Protein AF-A0A953SRL4-F1 (afdb_monomer)

Mean predicted aligned error: 7.11 Å

Sequence (123 aa):
MELAYLEIKVIYNNSWCYNNDPRNCEKYGRLYTWDAAMNGSTTEGAQGVCPSGWHIPTYNEYETLIESVNNDGNALKEIGQGIGYGVGRNTSGFSDLLVGYRSNNGHFYNVGTDTTFFGHRPI

Nearest PDB structures (foldseek):
  6lr1-assembly1_B  TM=2.647E-01  e=6.273E+00  Nocardioides sp. PD653

Secondary structure (DSSP, 8-state):
---SSSS--SSSTTEE-GGG-HHHHHHH--EE-HHHHHTT--STT--TTSPTT--PPPHHHHHHHHHHTTT-HHHHBPTT-SSGGG----TTS--B----EE-TTS-EE-TTT---SSSS---

Radius of gyration: 15.91 Å; Cα contacts (8 Å, |Δi|>4): 209; chains: 1; bounding box: 60×28×34 Å

Structure (mmCIF, N/CA/C/O backbone):
data_AF-A0A953SRL4-F1
#
_entry.id   AF-A0A953SRL4-F1
#
loop_
_atom_site.group_PDB
_atom_site.id
_atom_site.type_symbol
_atom_site.label_atom_id
_atom_site.label_alt_id
_atom_site.label_comp_id
_atom_site.label_asym_id
_atom_site.label_entity_id
_atom_site.label_seq_id
_atom_site.pdbx_PDB_ins_code
_atom_site.Cartn_x
_atom_site.Cartn_y
_atom_site.Cartn_z
_atom_site.occupancy
_atom_site.B_iso_or_equiv
_atom_site.auth_seq_id
_atom_site.auth_comp_id
_atom_site.auth_asym_id
_atom_site.auth_atom_id
_atom_site.pdbx_PDB_model_num
ATOM 1 N N . MET A 1 1 ? -41.613 -5.661 -4.390 1.00 42.09 1 MET A N 1
ATOM 2 C CA . MET A 1 1 ? -40.604 -6.646 -4.837 1.00 42.09 1 MET A CA 1
ATOM 3 C C . MET A 1 1 ? -39.290 -5.887 -4.862 1.00 42.09 1 MET A C 1
ATOM 5 O O . MET A 1 1 ? -38.970 -5.234 -5.841 1.00 42.09 1 MET A O 1
ATOM 9 N N . GLU A 1 2 ? -38.666 -5.804 -3.692 1.00 53.38 2 GLU A N 1
ATOM 10 C CA . GLU A 1 2 ? -37.707 -4.766 -3.303 1.00 53.38 2 GLU A CA 1
ATOM 11 C C . GLU A 1 2 ? -36.546 -5.435 -2.572 1.00 53.38 2 GLU A C 1
ATOM 13 O O . GLU A 1 2 ? -36.409 -5.264 -1.376 1.00 53.38 2 GLU A O 1
ATOM 18 N N . LEU A 1 3 ? -35.774 -6.285 -3.259 1.00 46.12 3 LEU A N 1
ATOM 19 C CA . LEU A 1 3 ? -34.585 -6.944 -2.692 1.00 46.12 3 LEU A CA 1
ATOM 20 C C . LEU A 1 3 ? -33.595 -7.367 -3.798 1.00 46.12 3 LEU A C 1
ATOM 22 O O . LEU A 1 3 ? -33.284 -8.542 -3.940 1.00 46.12 3 LEU A O 1
ATOM 26 N N . ALA A 1 4 ? -33.113 -6.426 -4.616 1.00 45.62 4 ALA A N 1
ATOM 27 C CA . ALA A 1 4 ? -31.998 -6.705 -5.543 1.00 45.62 4 ALA A CA 1
ATOM 28 C C . ALA A 1 4 ? -30.955 -5.576 -5.653 1.00 45.62 4 ALA A C 1
ATOM 30 O O . ALA A 1 4 ? -29.970 -5.720 -6.366 1.00 45.62 4 ALA A O 1
ATOM 31 N N . TYR A 1 5 ? -31.134 -4.457 -4.940 1.00 50.16 5 TYR A N 1
ATOM 32 C CA . TYR A 1 5 ? -30.180 -3.337 -4.961 1.00 50.16 5 TYR A CA 1
ATOM 33 C C . TYR A 1 5 ? -29.160 -3.360 -3.813 1.00 50.16 5 TYR A C 1
ATOM 35 O O . TYR A 1 5 ? -28.294 -2.487 -3.765 1.00 50.16 5 TYR A O 1
ATOM 43 N N . LEU A 1 6 ? -29.246 -4.338 -2.901 1.00 41.00 6 LEU A N 1
ATOM 44 C CA . LEU A 1 6 ? -28.453 -4.370 -1.667 1.00 41.00 6 LEU A CA 1
ATOM 45 C C . LEU A 1 6 ? -27.472 -5.545 -1.547 1.00 41.00 6 LEU A C 1
ATOM 47 O O . LEU A 1 6 ? -26.883 -5.724 -0.488 1.00 41.00 6 LEU A O 1
ATOM 51 N N . GLU A 1 7 ? -27.246 -6.311 -2.612 1.00 44.97 7 GLU A N 1
ATOM 52 C CA . GLU A 1 7 ? -26.135 -7.263 -2.652 1.00 44.97 7 GLU A CA 1
ATOM 53 C C . GLU A 1 7 ? -25.079 -6.744 -3.639 1.00 44.97 7 GLU A C 1
ATOM 55 O O . GLU A 1 7 ? -25.270 -6.755 -4.850 1.00 44.97 7 GLU A O 1
ATOM 60 N N . ILE A 1 8 ? -23.949 -6.271 -3.094 1.00 45.75 8 ILE A N 1
ATOM 61 C CA . ILE A 1 8 ? -22.684 -5.994 -3.804 1.00 45.75 8 ILE A CA 1
ATOM 62 C C . ILE A 1 8 ? -22.649 -4.683 -4.623 1.00 45.75 8 ILE A C 1
ATOM 64 O O . ILE A 1 8 ? -22.349 -4.651 -5.814 1.00 45.75 8 ILE A O 1
ATOM 68 N N . LYS A 1 9 ? -22.857 -3.539 -3.955 1.00 44.06 9 LYS A N 1
ATOM 69 C CA . LYS A 1 9 ? -22.327 -2.236 -4.429 1.00 44.06 9 LYS A CA 1
ATOM 70 C C . LYS A 1 9 ? -20.961 -1.882 -3.826 1.00 44.06 9 LYS A C 1
ATOM 72 O O . LYS A 1 9 ? -20.393 -0.837 -4.137 1.00 44.06 9 LYS A O 1
ATOM 77 N N . VAL A 1 10 ? -20.422 -2.751 -2.980 1.00 52.25 10 VAL A N 1
ATOM 78 C CA . VAL A 1 10 ? -19.056 -2.659 -2.472 1.00 52.25 10 VAL A CA 1
ATOM 79 C C . VAL A 1 10 ? -18.179 -3.466 -3.426 1.00 52.25 10 VAL A C 1
ATOM 81 O O . VAL A 1 10 ? -18.437 -4.654 -3.552 1.00 52.25 10 VAL A O 1
ATOM 84 N N . ILE A 1 11 ? -17.324 -2.804 -4.226 1.00 54.19 11 ILE A N 1
ATOM 85 C CA . ILE A 1 11 ? -15.827 -2.807 -4.249 1.00 54.19 11 ILE A CA 1
ATOM 86 C C . ILE A 1 11 ? -15.299 -2.034 -5.493 1.00 54.19 11 ILE A C 1
ATOM 88 O O . ILE A 1 11 ? -14.114 -1.712 -5.572 1.00 54.19 11 ILE A O 1
ATOM 92 N N . TYR A 1 12 ? -16.148 -1.695 -6.478 1.00 53.06 12 TYR A N 1
ATOM 93 C CA . TYR A 1 12 ? -15.713 -0.987 -7.703 1.00 53.06 12 TYR A CA 1
ATOM 94 C C . TYR A 1 12 ? -15.711 0.545 -7.608 1.00 53.06 12 TYR A C 1
ATOM 96 O O . TYR A 1 12 ? -15.013 1.198 -8.381 1.00 53.06 12 TYR A O 1
ATOM 104 N N . ASN A 1 13 ? -16.462 1.138 -6.678 1.00 71.06 13 ASN A N 1
ATOM 105 C CA . ASN A 1 13 ? -16.396 2.581 -6.463 1.00 71.06 13 ASN A CA 1
ATOM 106 C C . ASN A 1 13 ? -15.138 2.904 -5.656 1.00 71.06 13 ASN A C 1
ATOM 108 O O . ASN A 1 13 ? -14.925 2.344 -4.585 1.00 71.06 13 ASN A O 1
ATOM 112 N N . ASN A 1 14 ? -14.319 3.812 -6.181 1.00 83.69 14 ASN A N 1
ATOM 113 C CA . ASN A 1 14 ? -13.094 4.301 -5.549 1.00 83.69 14 ASN A CA 1
ATOM 114 C C . ASN A 1 14 ? -11.959 3.268 -5.383 1.00 83.69 14 ASN A C 1
ATOM 116 O O . ASN A 1 14 ? -11.109 3.405 -4.501 1.00 83.69 14 ASN A O 1
ATOM 120 N N . SER A 1 15 ? -11.913 2.258 -6.262 1.00 88.00 15 SER A N 1
ATOM 121 C CA . SER A 1 15 ? -10.741 1.394 -6.430 1.00 88.00 15 SER A CA 1
ATOM 122 C C . SER A 1 15 ? -10.401 1.166 -7.904 1.00 88.00 15 SER A C 1
ATOM 124 O O . SER A 1 15 ? -11.293 1.079 -8.750 1.00 88.00 15 SER A O 1
ATOM 126 N N . TRP A 1 16 ? -9.114 1.029 -8.227 1.00 90.75 16 TRP A N 1
ATOM 127 C CA . TRP A 1 16 ? -8.640 0.946 -9.612 1.00 90.75 16 TRP A CA 1
ATOM 128 C C . TRP A 1 16 ? -7.503 -0.057 -9.777 1.00 90.75 16 TRP A C 1
ATOM 130 O O . TRP A 1 16 ? -6.635 -0.175 -8.916 1.00 90.75 16 TRP A O 1
ATOM 140 N N . CYS A 1 17 ? -7.463 -0.724 -10.930 1.00 91.44 17 CYS A N 1
ATOM 141 C CA . CYS A 1 17 ? -6.209 -1.285 -11.425 1.00 91.44 17 CYS A CA 1
ATOM 142 C C . CYS A 1 17 ? -5.332 -0.138 -11.923 1.00 91.44 17 CYS A C 1
ATOM 144 O O . CYS A 1 17 ? -5.855 0.839 -12.469 1.00 91.44 17 CYS A O 1
ATOM 146 N N . TYR A 1 18 ? -4.012 -0.256 -11.795 1.00 91.62 18 TYR A N 1
ATOM 147 C CA . TYR A 1 18 ? -3.115 0.730 -12.391 1.00 91.62 18 TYR A CA 1
ATOM 148 C C . TYR A 1 18 ? -3.397 0.881 -13.898 1.00 91.62 18 TYR A C 1
ATOM 150 O O . TYR A 1 18 ? -3.580 -0.118 -14.600 1.00 91.62 18 TYR A O 1
ATOM 158 N N . ASN A 1 19 ? -3.474 2.120 -14.397 1.00 94.81 19 ASN A N 1
ATOM 159 C CA . ASN A 1 19 ? -3.878 2.452 -15.774 1.00 94.81 19 ASN A CA 1
ATOM 160 C C . ASN A 1 19 ? -5.250 1.900 -16.211 1.00 94.81 19 ASN A C 1
ATOM 162 O O . ASN A 1 19 ? -5.530 1.827 -17.405 1.00 94.81 19 ASN A O 1
ATOM 166 N N . ASN A 1 20 ? -6.119 1.524 -15.267 1.00 92.88 20 ASN A N 1
ATOM 167 C CA . ASN A 1 20 ? -7.398 0.854 -15.525 1.00 92.88 20 ASN A CA 1
ATOM 168 C C . ASN A 1 20 ? -7.271 -0.458 -16.325 1.00 92.88 20 ASN A C 1
ATOM 170 O O . ASN A 1 20 ? -8.236 -0.895 -16.949 1.00 92.88 20 ASN A O 1
ATOM 174 N N . ASP A 1 21 ? -6.101 -1.097 -16.298 1.00 94.56 21 ASP A N 1
ATOM 175 C CA . ASP A 1 21 ? -5.861 -2.371 -16.975 1.00 94.56 21 ASP A CA 1
ATOM 176 C C . ASP A 1 21 ? -6.031 -3.536 -15.984 1.00 94.56 21 ASP A C 1
ATOM 178 O O . ASP A 1 21 ? -5.258 -3.618 -15.024 1.00 94.56 21 ASP A O 1
ATOM 182 N N . PRO A 1 22 ? -6.990 -4.459 -16.193 1.00 91.12 22 PRO A N 1
ATOM 183 C CA . PRO A 1 22 ? -7.198 -5.617 -15.322 1.00 91.12 22 PRO A CA 1
ATOM 184 C C . PRO A 1 22 ? -5.937 -6.456 -15.078 1.00 91.12 22 PRO A C 1
ATOM 186 O O . PRO A 1 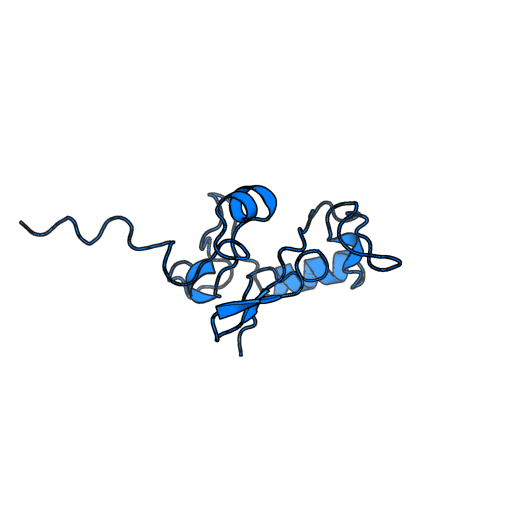22 ? -5.741 -6.957 -13.973 1.00 91.12 22 PRO A O 1
ATOM 189 N N . ARG A 1 23 ? -5.023 -6.528 -16.053 1.00 94.06 23 ARG A N 1
ATOM 190 C CA . ARG A 1 23 ? -3.754 -7.264 -15.921 1.00 94.06 23 ARG A CA 1
ATOM 191 C C . ARG A 1 23 ? -2.856 -6.681 -14.831 1.00 94.06 23 ARG A C 1
ATOM 193 O O . ARG A 1 23 ? -2.086 -7.399 -14.200 1.00 94.06 23 ARG A O 1
ATOM 200 N N . ASN A 1 24 ? -2.963 -5.378 -14.570 1.00 91.31 24 ASN A N 1
ATOM 201 C CA . ASN A 1 24 ? -2.221 -4.743 -13.485 1.00 91.31 24 ASN A CA 1
ATOM 202 C C . ASN A 1 24 ? -2.821 -5.058 -12.113 1.00 91.31 24 ASN A C 1
ATOM 204 O O . ASN A 1 24 ? -2.078 -5.072 -11.139 1.00 91.31 24 ASN A O 1
ATOM 208 N N . CYS A 1 25 ? -4.120 -5.361 -12.028 1.00 89.50 25 CYS A N 1
ATOM 209 C CA . CYS A 1 25 ? -4.714 -5.863 -10.790 1.00 89.50 25 CYS A CA 1
ATOM 210 C C . CYS A 1 25 ? -4.197 -7.254 -10.427 1.00 89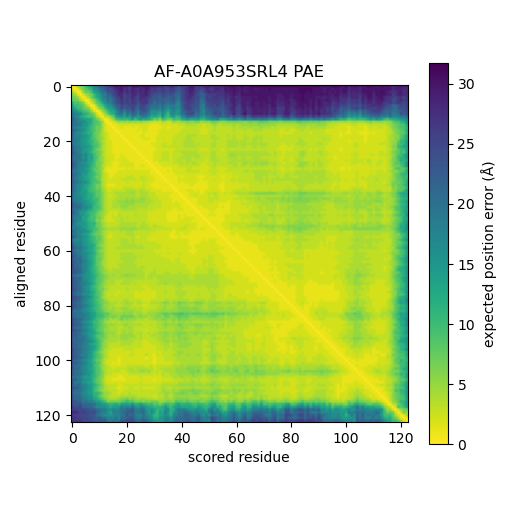.50 25 CYS A C 1
ATOM 212 O O . CYS A 1 25 ? -3.915 -7.512 -9.263 1.00 89.50 25 CYS A O 1
ATOM 214 N N . GLU A 1 26 ? -4.053 -8.135 -11.416 1.00 87.81 26 GLU A N 1
ATOM 215 C CA . GLU A 1 26 ? -3.484 -9.472 -11.211 1.00 87.81 26 GLU A CA 1
ATOM 216 C C . GLU A 1 26 ? -2.016 -9.396 -10.778 1.00 87.81 26 GLU A C 1
ATOM 218 O O . GLU A 1 26 ? -1.569 -10.180 -9.947 1.00 87.81 26 GLU A O 1
ATOM 223 N N . LYS A 1 27 ? -1.272 -8.426 -11.324 1.00 89.00 27 LYS A N 1
ATOM 224 C CA . LYS A 1 27 ? 0.157 -8.267 -11.054 1.00 89.00 27 LYS A CA 1
ATOM 225 C C . LYS A 1 27 ? 0.470 -7.549 -9.742 1.00 89.00 27 LYS A C 1
ATOM 227 O O . LYS A 1 27 ? 1.424 -7.926 -9.075 1.00 89.00 27 LYS A O 1
ATOM 232 N N . TYR A 1 28 ? -0.262 -6.485 -9.424 1.00 87.50 28 TYR A N 1
ATOM 233 C CA . TYR A 1 28 ? 0.088 -5.549 -8.351 1.00 87.50 28 TYR A CA 1
ATOM 234 C C . TYR A 1 28 ? -1.002 -5.384 -7.287 1.00 87.50 28 TYR A C 1
ATOM 236 O O . TYR A 1 28 ? -0.787 -4.700 -6.292 1.00 87.50 28 TYR A O 1
ATOM 244 N N . GLY A 1 29 ? -2.186 -5.956 -7.501 1.00 87.12 29 GLY A N 1
ATOM 245 C CA . GLY A 1 29 ? -3.367 -5.634 -6.712 1.00 87.12 29 GLY A CA 1
ATOM 246 C C . GLY A 1 29 ? -4.039 -4.325 -7.142 1.00 87.12 29 GLY A C 1
ATOM 247 O O . GLY A 1 29 ? -3.804 -3.779 -8.22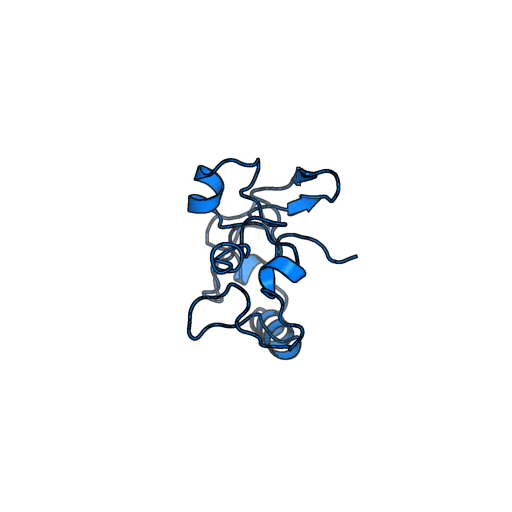3 1.00 87.12 29 GLY A O 1
ATOM 248 N N . ARG A 1 30 ? -4.952 -3.840 -6.297 1.00 88.75 30 ARG A N 1
ATOM 249 C CA . ARG A 1 30 ? -5.783 -2.657 -6.568 1.00 88.75 30 ARG A CA 1
ATOM 250 C C . ARG A 1 30 ? -5.304 -1.456 -5.761 1.00 88.75 30 ARG A C 1
ATOM 252 O O . ARG A 1 30 ? -4.924 -1.583 -4.604 1.00 88.75 30 ARG A O 1
ATOM 259 N N . LEU A 1 31 ? -5.429 -0.276 -6.355 1.00 89.38 31 LEU A N 1
ATOM 260 C CA . LEU A 1 31 ? -5.333 1.005 -5.664 1.00 89.38 31 LEU A CA 1
ATOM 261 C C . LEU A 1 31 ? -6.694 1.318 -5.045 1.00 89.38 31 LEU A C 1
ATOM 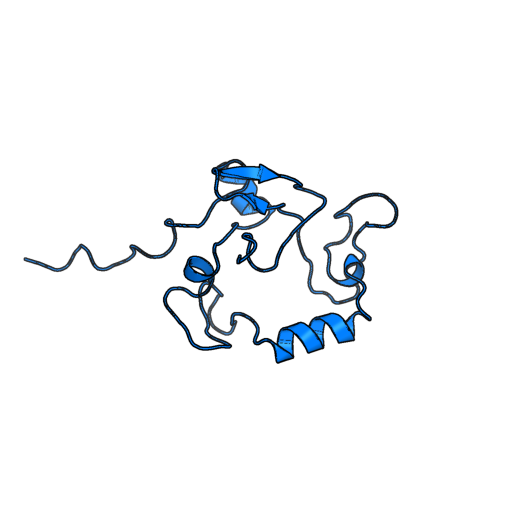263 O O . LEU A 1 31 ? -7.692 1.332 -5.765 1.00 89.38 31 LEU A O 1
ATOM 267 N N . TYR A 1 32 ? -6.736 1.598 -3.747 1.00 87.00 32 TYR A N 1
ATOM 268 C CA . TYR A 1 32 ? -7.959 1.920 -3.010 1.00 87.00 32 TYR A CA 1
ATOM 269 C C . TYR A 1 32 ? -7.876 3.329 -2.423 1.00 87.00 32 TYR A C 1
ATOM 271 O O . TYR A 1 32 ? -6.810 3.743 -1.965 1.00 87.00 32 TYR A O 1
ATOM 279 N N . THR A 1 33 ? -9.000 4.048 -2.380 1.00 87.00 33 THR A N 1
ATOM 280 C CA . THR A 1 33 ? -9.160 5.104 -1.368 1.00 87.00 33 THR A CA 1
ATOM 281 C C . THR A 1 33 ? -9.282 4.486 0.022 1.00 87.00 33 THR A C 1
ATOM 283 O O . THR A 1 33 ? -9.622 3.309 0.152 1.00 87.00 33 THR A O 1
ATOM 286 N N . TRP A 1 34 ? -9.057 5.286 1.068 1.00 85.69 34 TRP A N 1
ATOM 287 C CA . TRP A 1 34 ? -9.252 4.836 2.447 1.00 85.69 34 TRP A CA 1
ATOM 288 C C . TRP A 1 34 ? -10.671 4.303 2.688 1.00 85.69 34 TRP A C 1
ATOM 290 O O . TRP A 1 34 ? -10.821 3.177 3.145 1.00 85.69 34 TRP A O 1
ATOM 300 N N . ASP A 1 35 ? -11.709 5.034 2.267 1.00 87.31 35 ASP A N 1
ATOM 301 C CA . ASP A 1 35 ? -13.105 4.586 2.406 1.00 87.31 35 ASP A CA 1
ATOM 302 C C . ASP A 1 35 ? -13.372 3.242 1.713 1.00 87.31 35 ASP A C 1
ATOM 304 O O . ASP A 1 35 ? -14.109 2.399 2.229 1.00 87.31 35 ASP A O 1
ATOM 308 N N . ALA A 1 36 ? -12.762 3.031 0.539 1.00 88.06 36 ALA A N 1
ATOM 309 C CA . ALA A 1 36 ? -12.877 1.774 -0.185 1.00 88.06 36 ALA A CA 1
ATOM 310 C C . ALA A 1 36 ? -12.147 0.646 0.551 1.00 88.06 36 ALA A C 1
ATOM 312 O O . ALA A 1 36 ? -12.712 -0.434 0.678 1.00 88.06 36 ALA A O 1
ATOM 313 N N . ALA A 1 37 ? -10.940 0.898 1.070 1.00 88.44 37 ALA A N 1
ATOM 314 C CA . ALA A 1 37 ? -10.163 -0.071 1.842 1.00 88.44 37 ALA A CA 1
ATOM 315 C C . ALA A 1 37 ? -10.854 -0.454 3.160 1.00 88.44 37 ALA A C 1
ATOM 317 O O . ALA A 1 37 ? -10.883 -1.626 3.527 1.00 88.44 37 ALA A O 1
ATOM 318 N N . MET A 1 38 ? -11.469 0.517 3.833 1.00 90.50 38 MET A N 1
ATOM 319 C CA . MET A 1 38 ? -12.194 0.316 5.085 1.00 90.50 38 MET A CA 1
ATOM 320 C C . MET A 1 38 ? -13.559 -0.345 4.904 1.00 90.50 38 MET A C 1
ATOM 322 O O . MET A 1 38 ? -14.155 -0.781 5.889 1.00 90.50 38 MET A O 1
ATOM 326 N N . ASN A 1 39 ? -14.059 -0.447 3.667 1.00 88.81 39 ASN A N 1
ATOM 327 C CA . ASN A 1 39 ? -15.314 -1.123 3.344 1.00 88.81 39 ASN A CA 1
ATOM 328 C C . ASN A 1 39 ? -16.492 -0.641 4.222 1.00 88.81 39 ASN A C 1
ATOM 330 O O . ASN A 1 39 ? -17.235 -1.425 4.811 1.00 88.81 39 ASN A O 1
ATOM 334 N N . GLY A 1 40 ? -16.616 0.681 4.371 1.00 87.88 40 GLY A N 1
ATOM 335 C CA . GLY A 1 40 ? -17.664 1.310 5.182 1.00 87.88 40 GLY A CA 1
ATOM 336 C C . GLY A 1 40 ? -17.457 1.242 6.700 1.00 87.88 40 GLY A C 1
ATOM 337 O O . GLY A 1 40 ? -18.275 1.789 7.437 1.00 87.88 40 GLY A O 1
ATOM 338 N N . SER A 1 41 ? -16.380 0.617 7.182 1.00 90.81 41 SER A N 1
ATOM 339 C CA . SER A 1 41 ? -16.000 0.674 8.593 1.00 90.81 41 SER A CA 1
ATOM 340 C C . SER A 1 41 ? -15.295 1.986 8.934 1.00 90.81 41 SER A C 1
ATOM 342 O O . SER A 1 41 ? -14.556 2.547 8.132 1.00 90.81 41 SER A O 1
ATOM 344 N N . THR A 1 42 ? -15.470 2.452 10.165 1.00 91.94 42 THR A N 1
ATOM 345 C CA . THR A 1 42 ? -14.694 3.558 10.750 1.00 91.94 42 THR A CA 1
ATOM 346 C C . THR A 1 42 ? -13.891 3.108 11.969 1.00 91.94 42 THR A C 1
ATOM 348 O O . THR A 1 42 ? -13.321 3.933 12.678 1.00 91.94 42 THR A O 1
ATOM 351 N N . THR A 1 43 ? -13.889 1.806 12.256 1.00 94.56 43 THR A N 1
ATOM 352 C CA . THR A 1 43 ? -13.192 1.223 13.402 1.00 94.56 43 THR A CA 1
ATOM 353 C C . THR A 1 43 ? -11.764 0.884 13.011 1.00 94.56 43 THR A C 1
ATOM 355 O O . THR A 1 43 ? -11.535 0.188 12.024 1.00 94.56 43 THR A O 1
ATOM 358 N N . GLU A 1 44 ? -10.805 1.364 13.794 1.00 93.50 44 GLU A N 1
ATOM 359 C CA . GLU A 1 44 ? -9.401 0.985 13.658 1.00 93.50 44 GLU A CA 1
ATOM 360 C C . GLU A 1 44 ? -9.242 -0.539 13.787 1.00 93.50 44 GLU A C 1
ATOM 362 O O . GLU A 1 44 ? -9.906 -1.167 14.613 1.00 93.50 44 GLU A O 1
ATOM 367 N N . GLY A 1 45 ? -8.404 -1.155 12.953 1.00 92.38 45 GLY A N 1
ATOM 368 C CA . GLY A 1 45 ? -8.255 -2.611 12.957 1.00 92.38 45 GLY A CA 1
ATOM 369 C C . GLY A 1 45 ? -9.426 -3.371 12.322 1.00 92.38 45 GLY A C 1
ATOM 370 O O . GLY A 1 45 ? -9.569 -4.576 12.519 1.00 92.38 45 GLY A O 1
ATOM 371 N N . ALA A 1 46 ? -10.306 -2.694 11.579 1.00 94.62 46 ALA A N 1
ATOM 372 C CA . ALA A 1 46 ? -11.387 -3.358 10.862 1.00 94.62 46 ALA A CA 1
ATOM 373 C C . ALA A 1 46 ? -10.866 -4.262 9.738 1.00 94.62 46 ALA A C 1
ATOM 375 O O . ALA A 1 46 ? -9.862 -3.967 9.094 1.00 94.62 46 ALA A O 1
ATOM 376 N N . GLN A 1 47 ? -11.617 -5.326 9.434 1.00 92.50 47 GLN A N 1
ATOM 377 C CA . GLN A 1 47 ? -11.305 -6.210 8.308 1.00 92.50 47 GLN A CA 1
ATOM 378 C C . GLN A 1 47 ? -11.220 -5.439 6.980 1.00 92.50 47 GLN A C 1
ATOM 380 O O . GLN A 1 47 ? -10.334 -5.690 6.169 1.00 92.50 47 GLN A O 1
ATOM 385 N N . GLY A 1 48 ? -12.128 -4.487 6.751 1.00 90.00 48 GLY A N 1
ATOM 386 C CA . GLY A 1 48 ? -12.150 -3.715 5.514 1.00 90.00 48 GLY A CA 1
ATOM 387 C C . GLY A 1 48 ? -12.338 -4.608 4.282 1.00 90.00 48 GLY A C 1
ATOM 388 O O . GLY A 1 48 ? -13.250 -5.438 4.232 1.00 90.00 48 GLY A O 1
ATOM 389 N N . VAL A 1 49 ? -11.476 -4.425 3.282 1.00 88.50 49 VAL A N 1
ATOM 390 C CA . VAL A 1 49 ? -11.381 -5.275 2.078 1.00 88.50 49 VAL A CA 1
ATOM 391 C C . VAL A 1 49 ? -10.443 -6.472 2.251 1.00 88.50 49 VAL A C 1
ATOM 393 O O . VAL A 1 49 ? -10.284 -7.258 1.316 1.00 88.50 49 VAL A O 1
ATOM 396 N N . CYS A 1 50 ? -9.801 -6.617 3.412 1.00 87.31 50 CYS A N 1
ATOM 397 C CA . CYS A 1 50 ? -8.863 -7.703 3.653 1.00 87.31 50 CYS A CA 1
ATOM 398 C C . CYS A 1 50 ? -9.588 -9.066 3.713 1.00 87.31 50 CYS A C 1
ATOM 400 O O . CYS A 1 50 ? -10.767 -9.142 4.093 1.00 87.31 50 CYS A O 1
ATOM 402 N N . PRO A 1 51 ? -8.906 -10.170 3.348 1.00 86.12 51 PRO A N 1
ATOM 403 C CA . PRO A 1 51 ? -9.456 -11.516 3.481 1.00 86.12 51 PRO A CA 1
ATOM 404 C C . PRO A 1 51 ? -9.858 -11.846 4.925 1.00 86.12 51 PRO A C 1
ATOM 406 O O . PRO A 1 51 ? -9.391 -11.227 5.877 1.00 86.12 51 PRO A O 1
ATOM 409 N N . SER A 1 52 ? -10.694 -12.870 5.103 1.00 88.12 52 SER A N 1
ATOM 410 C CA . SER A 1 52 ? -11.068 -13.339 6.444 1.00 88.12 52 SER A CA 1
ATOM 411 C C . SER A 1 52 ? -9.827 -13.680 7.277 1.00 88.12 52 SER A C 1
ATOM 413 O O . SER A 1 52 ? -8.946 -14.400 6.808 1.00 88.12 52 SER A O 1
ATOM 415 N N . GLY A 1 53 ? -9.784 -13.191 8.519 1.00 88.19 53 GLY A N 1
ATOM 416 C CA . GLY A 1 53 ? -8.638 -13.350 9.422 1.00 88.19 53 GLY A CA 1
ATOM 417 C C . GLY A 1 53 ? -7.540 -12.293 9.262 1.00 88.19 53 GLY A C 1
ATOM 418 O O . GLY A 1 53 ? -6.566 -12.341 10.004 1.00 88.19 53 GLY A O 1
ATOM 419 N N . TRP A 1 54 ? -7.705 -11.345 8.338 1.00 90.38 54 TRP A N 1
ATOM 420 C CA . TRP A 1 5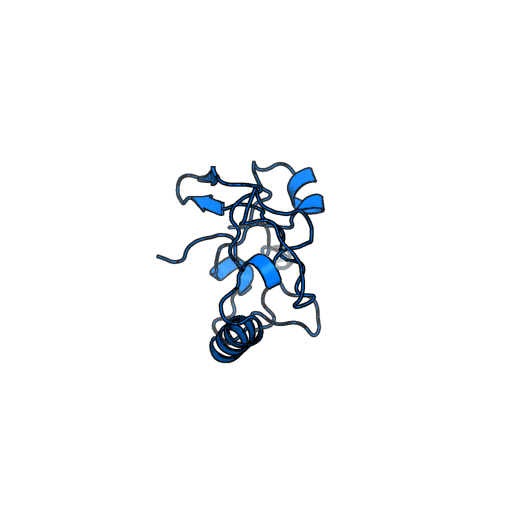4 ? -6.831 -10.187 8.156 1.00 90.38 54 TRP A CA 1
ATOM 421 C C . TRP A 1 54 ? -7.583 -8.890 8.447 1.00 90.38 54 TRP A C 1
ATOM 423 O O . TRP A 1 54 ? -8.810 -8.836 8.347 1.00 90.38 54 TRP A O 1
ATOM 433 N N . HIS A 1 55 ? -6.845 -7.825 8.746 1.00 92.69 55 HIS A N 1
ATOM 434 C CA . HIS A 1 55 ? -7.404 -6.499 8.982 1.00 92.69 55 HIS A CA 1
ATOM 435 C C . HIS A 1 55 ? -6.534 -5.384 8.412 1.00 92.69 55 HIS A C 1
ATOM 437 O O . HIS A 1 55 ? -5.370 -5.585 8.067 1.00 92.69 55 HIS A O 1
ATOM 443 N N . ILE A 1 56 ? -7.137 -4.207 8.268 1.00 91.62 56 ILE A N 1
ATOM 444 C CA . ILE A 1 56 ? -6.440 -2.957 7.979 1.00 91.62 56 ILE A CA 1
ATOM 445 C C . ILE A 1 56 ? -5.631 -2.587 9.228 1.00 91.62 56 ILE A C 1
ATOM 447 O O . ILE A 1 56 ? -6.249 -2.455 10.287 1.00 91.62 56 ILE A O 1
ATOM 451 N N . PRO A 1 57 ? -4.298 -2.414 9.140 1.00 91.81 57 PRO A N 1
ATOM 452 C CA . PRO A 1 57 ? -3.463 -2.177 10.312 1.00 91.81 57 PRO A CA 1
ATOM 453 C C . PRO A 1 57 ? -3.951 -0.999 11.156 1.00 91.81 57 PRO A C 1
ATOM 455 O O . PRO A 1 57 ? -4.348 0.044 10.631 1.00 91.81 57 PRO A O 1
ATOM 458 N N . THR A 1 58 ? -3.878 -1.162 12.472 1.00 93.25 58 THR A N 1
ATOM 459 C CA . THR A 1 58 ? -3.936 -0.040 13.412 1.00 93.25 58 THR A CA 1
ATOM 460 C C . THR A 1 58 ? -2.694 0.842 13.260 1.00 93.25 58 THR A C 1
ATOM 462 O O . THR A 1 58 ? -1.666 0.412 12.725 1.00 93.25 58 THR A O 1
ATOM 465 N N . TYR A 1 59 ? -2.750 2.071 13.772 1.00 91.19 59 TYR A N 1
ATOM 466 C CA . TYR A 1 59 ? -1.590 2.957 13.822 1.00 91.19 59 TYR A CA 1
ATOM 467 C C . TYR A 1 59 ? -0.417 2.294 14.559 1.00 91.19 59 TYR A C 1
ATOM 469 O O . TYR A 1 59 ? 0.707 2.296 14.068 1.00 91.19 59 TYR A O 1
ATOM 477 N N . ASN A 1 60 ? -0.685 1.641 15.694 1.00 95.12 60 ASN A N 1
ATOM 478 C CA . ASN A 1 60 ? 0.353 0.975 16.482 1.00 95.12 60 ASN A CA 1
ATOM 479 C C . ASN A 1 60 ? 0.994 -0.212 15.744 1.00 95.12 60 ASN A C 1
ATOM 481 O O . ASN A 1 60 ? 2.202 -0.415 15.845 1.00 95.12 60 ASN A O 1
ATOM 485 N N . GLU A 1 61 ? 0.217 -1.000 14.996 1.00 93.56 61 GLU A N 1
ATOM 486 C CA . GLU A 1 61 ? 0.763 -2.095 14.181 1.00 93.56 61 GLU A CA 1
ATOM 487 C C . GLU A 1 61 ? 1.610 -1.568 13.022 1.00 93.56 61 GLU A C 1
ATOM 489 O O . GLU A 1 61 ? 2.651 -2.147 12.712 1.00 93.56 61 GLU A O 1
ATOM 494 N N . TYR A 1 62 ? 1.194 -0.458 12.411 1.00 90.75 62 TYR A N 1
ATOM 495 C CA . TYR A 1 62 ? 1.960 0.201 11.361 1.00 90.75 62 TYR A CA 1
ATOM 496 C C . TYR A 1 62 ? 3.295 0.754 11.883 1.00 90.75 62 TYR A C 1
ATOM 498 O O . TYR A 1 62 ? 4.337 0.490 11.284 1.00 90.75 62 TYR A O 1
ATOM 506 N N . GLU A 1 63 ? 3.292 1.433 13.033 1.00 93.88 63 GLU A N 1
ATOM 507 C CA . GLU A 1 63 ? 4.525 1.900 13.683 1.00 93.88 63 GLU A CA 1
ATOM 508 C C . GLU A 1 63 ? 5.436 0.723 14.051 1.00 93.88 63 GLU A C 1
ATOM 510 O O . GLU A 1 63 ? 6.621 0.730 13.722 1.00 93.88 63 GLU A O 1
ATOM 515 N N . THR A 1 64 ? 4.874 -0.345 14.627 1.00 95.19 64 THR A N 1
ATOM 516 C CA . THR A 1 64 ? 5.624 -1.571 14.949 1.00 95.19 64 THR A CA 1
ATOM 517 C C . THR A 1 64 ? 6.284 -2.165 13.701 1.00 95.19 64 THR A C 1
ATOM 519 O O . THR A 1 64 ? 7.438 -2.596 13.747 1.00 95.19 64 THR A O 1
ATOM 522 N N . LEU A 1 65 ? 5.582 -2.177 12.562 1.00 91.25 65 LEU A N 1
ATOM 523 C CA . LEU A 1 65 ? 6.130 -2.648 11.293 1.00 91.25 65 LEU A CA 1
ATOM 524 C C . LEU A 1 65 ? 7.310 -1.781 10.835 1.00 91.25 65 LEU A C 1
ATOM 526 O O . LEU A 1 65 ? 8.353 -2.329 10.475 1.00 91.25 65 LEU A O 1
ATOM 530 N N . ILE A 1 66 ? 7.179 -0.453 10.871 1.00 92.06 66 ILE A N 1
ATOM 531 C CA . ILE A 1 66 ? 8.253 0.475 10.481 1.00 92.06 66 ILE A CA 1
ATOM 532 C C . ILE A 1 66 ? 9.480 0.307 11.382 1.00 92.06 66 ILE A C 1
ATOM 534 O O . ILE A 1 66 ? 10.613 0.232 10.891 1.00 92.06 66 ILE A O 1
ATOM 538 N N . GLU A 1 67 ? 9.268 0.228 12.693 1.00 96.12 67 GLU A N 1
ATOM 539 C CA . GLU A 1 67 ? 10.335 0.027 13.670 1.00 96.12 67 GLU A CA 1
ATOM 540 C C . GLU A 1 67 ? 11.046 -1.310 13.450 1.00 96.12 67 GLU A C 1
ATOM 542 O O . GLU A 1 67 ? 12.276 -1.361 13.479 1.00 96.12 67 GLU A O 1
ATOM 547 N N . SER A 1 68 ? 10.301 -2.376 13.129 1.00 95.69 68 SER A N 1
ATOM 548 C CA . SER A 1 68 ? 10.868 -3.710 12.876 1.00 95.69 68 SER A CA 1
ATOM 549 C C . SER A 1 68 ? 11.873 -3.735 11.721 1.00 95.69 68 SER A C 1
ATOM 551 O O . SER A 1 68 ? 12.788 -4.560 11.705 1.00 95.69 68 SER A O 1
ATOM 553 N N . VAL A 1 69 ? 11.737 -2.805 10.771 1.00 95.44 69 VAL A N 1
ATOM 554 C CA . VAL A 1 69 ? 12.653 -2.645 9.640 1.00 95.44 69 VAL A CA 1
ATOM 555 C C . VAL A 1 69 ? 13.620 -1.478 9.805 1.00 95.44 69 VAL A C 1
ATOM 557 O O . VAL A 1 69 ? 14.303 -1.121 8.854 1.00 95.44 69 VAL A O 1
ATOM 560 N N . ASN A 1 70 ? 13.724 -0.870 10.988 1.00 96.50 70 ASN A N 1
ATOM 561 C CA . ASN A 1 70 ? 14.568 0.304 11.234 1.00 96.50 70 ASN A CA 1
ATOM 562 C C . ASN A 1 70 ? 14.322 1.441 10.224 1.00 96.50 70 ASN A C 1
ATOM 564 O O . ASN A 1 70 ? 15.268 2.079 9.763 1.00 96.50 70 ASN A O 1
ATOM 568 N N . ASN A 1 71 ? 13.056 1.690 9.868 1.00 93.88 71 ASN A N 1
ATOM 569 C CA . ASN A 1 71 ? 12.660 2.683 8.860 1.00 93.88 71 ASN A CA 1
ATOM 570 C C . ASN A 1 71 ? 13.213 2.413 7.442 1.00 93.88 71 ASN A C 1
ATOM 572 O O . ASN A 1 71 ? 13.211 3.296 6.582 1.00 93.88 71 ASN A O 1
ATOM 576 N N . ASP A 1 72 ? 13.673 1.194 7.164 1.00 94.81 72 ASP A N 1
ATOM 577 C CA . ASP A 1 72 ? 14.176 0.796 5.857 1.00 94.81 72 ASP A CA 1
ATOM 578 C C . ASP A 1 72 ? 13.048 0.268 4.967 1.00 94.81 72 ASP A C 1
ATOM 580 O O . ASP A 1 72 ? 12.734 -0.922 4.946 1.00 94.81 72 ASP A O 1
ATOM 584 N N . GLY A 1 73 ? 12.460 1.149 4.159 1.00 91.88 73 GLY A N 1
ATOM 585 C CA . GLY A 1 73 ? 11.423 0.752 3.204 1.00 91.88 73 GLY A CA 1
ATOM 586 C C . GLY A 1 73 ? 11.880 -0.318 2.201 1.00 91.88 73 GLY A C 1
ATOM 587 O O . GLY A 1 73 ? 11.051 -1.056 1.676 1.00 91.88 73 GLY A O 1
ATOM 588 N N . ASN A 1 74 ? 13.185 -0.470 1.941 1.00 94.94 74 ASN A N 1
ATOM 589 C CA . ASN A 1 74 ? 13.672 -1.530 1.054 1.00 94.94 74 ASN A CA 1
ATOM 590 C C . ASN A 1 74 ? 13.561 -2.921 1.688 1.00 94.94 74 ASN A C 1
ATOM 592 O O . ASN A 1 74 ? 13.501 -3.912 0.962 1.00 94.94 74 ASN A O 1
ATOM 596 N N . ALA A 1 75 ? 13.505 -3.014 3.017 1.00 96.06 75 ALA A N 1
ATOM 597 C CA . ALA A 1 75 ? 13.275 -4.270 3.720 1.00 96.06 75 ALA A CA 1
ATOM 598 C C . ALA A 1 75 ? 11.839 -4.793 3.552 1.00 96.06 75 ALA A C 1
ATOM 600 O O . ALA A 1 75 ? 11.641 -5.999 3.669 1.00 96.06 75 ALA A O 1
ATOM 601 N N . LEU A 1 76 ? 10.869 -3.913 3.266 1.00 93.56 76 LEU A N 1
ATOM 602 C CA . LEU A 1 76 ? 9.449 -4.255 3.095 1.00 93.56 76 LEU A CA 1
ATOM 603 C C . LEU A 1 76 ? 9.098 -4.681 1.667 1.00 93.56 76 LEU A C 1
ATOM 605 O O . LEU A 1 76 ? 8.215 -5.509 1.466 1.00 93.56 76 LEU A O 1
ATOM 609 N N . LYS A 1 77 ? 9.777 -4.098 0.677 1.00 93.69 77 LYS A N 1
ATOM 610 C CA . LYS A 1 77 ? 9.517 -4.324 -0.749 1.00 93.69 77 LYS A CA 1
ATOM 611 C C . LYS A 1 77 ? 9.885 -5.737 -1.182 1.00 93.69 77 LYS A C 1
ATOM 613 O O . LYS A 1 77 ? 10.933 -6.248 -0.782 1.00 93.69 77 LYS A O 1
ATOM 618 N N . GLU A 1 78 ? 9.089 -6.293 -2.090 1.00 94.12 78 GLU A N 1
ATOM 619 C CA . GLU A 1 78 ? 9.399 -7.525 -2.814 1.00 94.12 78 GLU A CA 1
ATOM 620 C C . GLU A 1 78 ? 10.767 -7.429 -3.510 1.00 94.12 78 GLU A C 1
ATOM 622 O O . GLU A 1 78 ? 11.193 -6.358 -3.965 1.00 94.12 78 GLU A O 1
ATOM 627 N N . ILE A 1 79 ? 11.474 -8.558 -3.594 1.00 94.75 79 ILE A N 1
ATOM 628 C CA . ILE A 1 79 ? 12.820 -8.603 -4.160 1.00 94.75 79 ILE A CA 1
ATOM 629 C C . ILE A 1 79 ? 12.775 -8.139 -5.620 1.00 94.75 79 ILE A C 1
ATOM 631 O O . ILE A 1 79 ? 11.994 -8.625 -6.436 1.00 94.75 79 ILE A O 1
ATOM 635 N N . GLY A 1 80 ? 13.643 -7.183 -5.961 1.00 92.50 80 GLY A N 1
ATOM 636 C CA . GLY A 1 80 ? 13.747 -6.647 -7.321 1.00 92.50 80 GLY A CA 1
ATOM 637 C C . GLY A 1 80 ? 12.764 -5.521 -7.661 1.00 92.50 80 GLY A C 1
ATOM 638 O O . GLY A 1 80 ? 12.851 -4.971 -8.757 1.00 92.50 80 GLY A O 1
ATOM 639 N N . GLN A 1 81 ? 11.870 -5.127 -6.749 1.00 92.62 81 GLN A N 1
ATOM 640 C CA . GLN A 1 81 ? 11.109 -3.879 -6.883 1.00 92.62 81 GLN A CA 1
ATOM 641 C C . GLN A 1 81 ? 12.013 -2.664 -6.641 1.00 92.62 81 GLN A C 1
ATOM 643 O O . GLN A 1 81 ? 12.833 -2.696 -5.732 1.00 92.62 81 GLN A O 1
ATOM 648 N N . GLY A 1 82 ? 11.839 -1.569 -7.383 1.00 92.94 82 GLY A N 1
ATOM 649 C CA . GLY A 1 82 ? 12.646 -0.350 -7.238 1.00 92.94 82 GLY A CA 1
ATOM 650 C C . GLY A 1 82 ? 13.902 -0.335 -8.116 1.00 92.94 82 GLY A C 1
ATOM 651 O O . GLY A 1 82 ? 14.126 -1.225 -8.932 1.00 92.94 82 GLY A O 1
ATOM 652 N N . ILE A 1 83 ? 14.721 0.712 -7.977 1.00 91.50 83 ILE A N 1
ATOM 653 C CA . ILE A 1 83 ? 15.919 0.937 -8.805 1.00 91.50 83 ILE A CA 1
ATOM 654 C C . ILE A 1 83 ? 17.128 1.349 -7.959 1.00 91.50 83 ILE A C 1
ATOM 656 O O . ILE A 1 83 ? 16.987 2.025 -6.939 1.00 91.50 83 ILE A O 1
ATOM 660 N N . GLY A 1 84 ? 18.332 0.964 -8.394 1.00 92.50 84 GLY A N 1
ATOM 661 C CA . GLY A 1 84 ? 19.593 1.324 -7.735 1.00 92.50 84 GLY A CA 1
ATOM 662 C C . GLY A 1 84 ? 19.619 0.955 -6.247 1.00 92.50 84 GLY A C 1
ATOM 663 O O . GLY A 1 84 ? 19.317 -0.174 -5.872 1.00 92.50 84 GLY A O 1
ATOM 664 N N . TYR A 1 85 ? 19.945 1.922 -5.387 1.00 91.12 85 TYR A N 1
ATOM 665 C CA . TYR A 1 85 ? 19.937 1.742 -3.928 1.00 91.12 85 TYR A CA 1
ATOM 666 C C . TYR A 1 85 ? 18.532 1.580 -3.320 1.00 91.12 85 TYR A C 1
ATOM 668 O O . TYR A 1 85 ? 18.414 1.261 -2.142 1.00 91.12 85 TYR A O 1
ATOM 676 N N . GLY A 1 86 ? 17.470 1.809 -4.097 1.00 92.38 86 GLY A N 1
ATOM 677 C CA . GLY A 1 86 ? 16.074 1.664 -3.677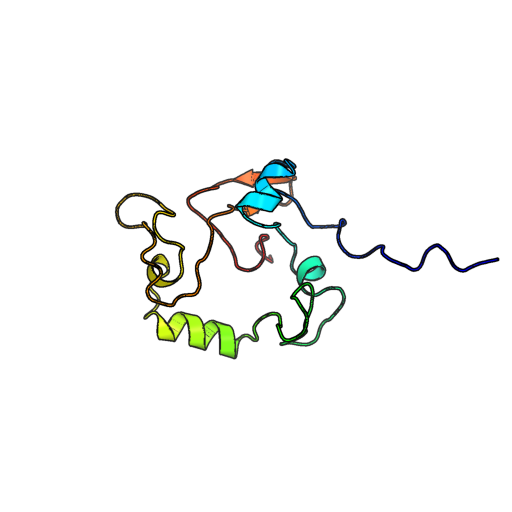 1.00 92.38 86 GLY A CA 1
ATOM 678 C C . GLY A 1 86 ? 15.461 0.296 -3.981 1.00 92.38 86 GLY A C 1
ATOM 679 O O . GLY A 1 86 ? 14.237 0.166 -3.885 1.00 92.38 86 GLY A O 1
ATOM 680 N N . VAL A 1 87 ? 16.274 -0.681 -4.405 1.00 95.38 87 VAL A N 1
ATOM 681 C CA . VAL A 1 87 ? 15.807 -2.036 -4.718 1.00 95.38 87 VAL A CA 1
ATOM 682 C C . VAL A 1 87 ? 15.400 -2.779 -3.442 1.00 95.38 87 VAL A C 1
ATOM 684 O O . VAL A 1 87 ? 16.118 -2.766 -2.440 1.00 95.38 87 VAL A O 1
ATOM 687 N N . GLY A 1 88 ? 14.247 -3.440 -3.499 1.00 95.81 88 GLY A N 1
ATOM 688 C CA . GLY A 1 88 ? 13.685 -4.256 -2.436 1.00 95.81 88 GLY A CA 1
ATOM 689 C C . GLY A 1 88 ? 14.535 -5.480 -2.119 1.00 95.81 88 GLY A C 1
ATOM 690 O O . GLY A 1 88 ? 15.045 -6.159 -3.014 1.00 95.81 88 GLY A O 1
ATOM 691 N N . ARG A 1 89 ? 14.680 -5.749 -0.822 1.00 95.31 89 ARG A N 1
ATOM 692 C CA . ARG A 1 89 ? 15.385 -6.907 -0.258 1.00 95.31 89 ARG A CA 1
ATOM 693 C C . ARG A 1 89 ? 14.458 -7.872 0.477 1.00 95.31 89 ARG A C 1
ATOM 695 O O . ARG A 1 89 ? 14.903 -8.967 0.797 1.00 95.31 89 ARG A O 1
ATOM 702 N N . ASN A 1 90 ? 13.218 -7.463 0.755 1.00 93.44 90 ASN A N 1
ATOM 703 C CA . ASN A 1 90 ? 12.192 -8.246 1.443 1.00 93.44 90 ASN A CA 1
ATOM 704 C C . ASN A 1 90 ? 12.670 -8.943 2.734 1.00 93.44 90 ASN A C 1
ATOM 706 O O . ASN A 1 90 ? 12.299 -10.078 3.022 1.00 93.44 90 ASN A O 1
ATOM 710 N N . THR A 1 91 ? 13.537 -8.297 3.519 1.00 95.38 91 THR A N 1
ATOM 711 C CA . THR A 1 91 ? 14.061 -8.907 4.751 1.00 95.38 91 THR A CA 1
ATOM 712 C C . THR A 1 91 ? 13.011 -9.004 5.859 1.00 95.38 91 THR A C 1
ATOM 714 O O . THR A 1 91 ? 13.244 -9.719 6.827 1.00 95.38 91 THR A O 1
ATOM 717 N N . SER A 1 92 ? 11.869 -8.315 5.734 1.00 92.12 92 SER A N 1
ATOM 718 C CA . SER A 1 92 ? 10.728 -8.459 6.648 1.00 92.12 92 SER A CA 1
ATOM 719 C C . SER A 1 92 ? 9.771 -9.600 6.279 1.00 92.12 92 SER A C 1
ATOM 721 O O . SER A 1 92 ? 8.974 -10.009 7.119 1.00 92.12 92 SER A O 1
ATOM 723 N N . GLY A 1 93 ? 9.805 -10.089 5.032 1.00 89.88 93 GLY A N 1
ATOM 724 C CA . GLY A 1 93 ? 8.804 -11.009 4.479 1.00 89.88 93 GLY A CA 1
ATOM 725 C C . GLY A 1 93 ? 7.489 -10.343 4.045 1.00 89.88 93 GLY A C 1
ATOM 726 O O . GLY A 1 93 ? 6.571 -11.043 3.618 1.00 89.88 93 GLY A O 1
ATOM 727 N N . PHE A 1 94 ? 7.379 -9.012 4.132 1.00 88.94 94 PHE A N 1
ATOM 728 C CA . PHE A 1 94 ? 6.147 -8.277 3.822 1.00 88.94 94 PHE A CA 1
ATOM 729 C C . PHE A 1 94 ? 5.801 -8.262 2.323 1.00 88.94 94 PHE A C 1
ATOM 731 O O . PHE A 1 94 ? 4.627 -8.334 1.973 1.00 88.94 94 PHE A O 1
ATOM 738 N N . SER A 1 95 ? 6.808 -8.268 1.443 1.00 91.62 95 SER A N 1
ATOM 739 C CA . SER A 1 95 ? 6.634 -8.454 -0.008 1.00 91.62 95 SER A CA 1
ATOM 740 C C . SER A 1 95 ? 5.852 -7.336 -0.728 1.00 91.62 95 SER A C 1
ATOM 742 O O . SER A 1 95 ? 5.024 -7.604 -1.597 1.00 91.62 95 SER A O 1
ATOM 744 N N . ASP A 1 96 ? 6.109 -6.066 -0.395 1.00 89.88 96 ASP A N 1
ATOM 745 C CA . ASP A 1 96 ? 5.382 -4.926 -0.979 1.00 89.88 96 ASP A CA 1
ATOM 746 C C . ASP A 1 96 ? 5.673 -4.741 -2.481 1.00 89.88 96 ASP A C 1
ATOM 748 O O . ASP A 1 96 ? 6.829 -4.766 -2.922 1.00 89.88 96 ASP A O 1
ATOM 752 N N . LEU A 1 97 ? 4.6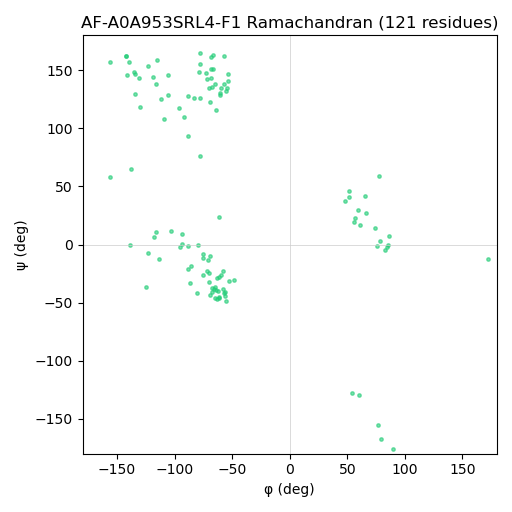26 -4.506 -3.274 1.00 92.38 97 LEU A N 1
ATOM 753 C CA . LEU A 1 97 ? 4.708 -4.322 -4.722 1.00 92.38 97 LEU A CA 1
ATOM 754 C C . LEU A 1 97 ? 4.509 -2.848 -5.080 1.00 92.38 97 LEU A C 1
ATOM 756 O O . LEU A 1 97 ? 3.515 -2.231 -4.703 1.00 92.38 97 LEU A O 1
ATOM 760 N N . LEU A 1 98 ? 5.423 -2.282 -5.875 1.00 92.19 98 LEU A N 1
ATOM 761 C CA . LEU A 1 98 ? 5.402 -0.860 -6.229 1.00 92.19 98 LEU A CA 1
ATOM 762 C C . LEU A 1 98 ? 4.358 -0.569 -7.316 1.00 92.19 98 LEU A C 1
ATOM 764 O O . LEU A 1 98 ? 4.681 -0.414 -8.494 1.00 92.19 98 LEU A O 1
ATOM 768 N N . VAL A 1 99 ? 3.084 -0.536 -6.928 1.00 91.31 99 VAL A N 1
ATOM 769 C CA . VAL A 1 99 ? 1.934 -0.319 -7.822 1.00 91.31 99 VAL A CA 1
ATOM 770 C C . VAL A 1 99 ? 1.772 1.142 -8.260 1.00 91.31 99 VAL A C 1
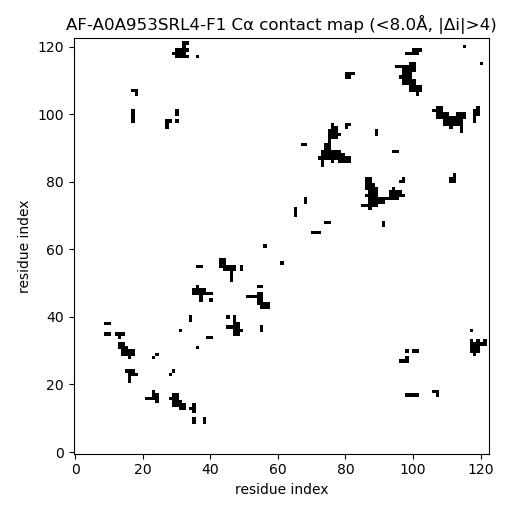ATOM 772 O O . VAL A 1 99 ? 0.981 1.438 -9.151 1.00 91.31 99 VAL A O 1
ATOM 775 N N . GLY A 1 100 ? 2.534 2.068 -7.685 1.00 92.44 100 GLY A N 1
ATOM 776 C CA . GLY A 1 100 ? 2.378 3.501 -7.889 1.00 92.44 100 GLY A CA 1
ATOM 777 C C . GLY A 1 100 ? 1.195 4.062 -7.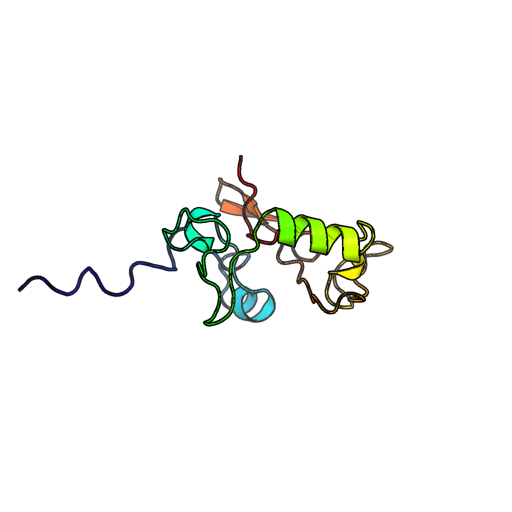102 1.00 92.44 100 GLY A C 1
ATOM 778 O O . GLY A 1 100 ? 0.760 3.502 -6.098 1.00 92.44 100 GLY A O 1
ATOM 779 N N . TYR A 1 101 ? 0.651 5.183 -7.564 1.00 89.94 101 TYR A N 1
ATOM 780 C CA . TYR A 1 101 ? -0.549 5.780 -6.974 1.00 89.94 101 TYR A CA 1
ATOM 781 C C . TYR A 1 101 ? -1.458 6.380 -8.040 1.00 89.94 101 TYR A C 1
ATOM 783 O O . TYR A 1 101 ? -1.038 6.653 -9.171 1.00 89.94 101 TYR A O 1
ATOM 791 N N . ARG A 1 102 ? -2.716 6.616 -7.653 1.00 90.50 102 ARG A N 1
ATOM 792 C CA . ARG A 1 102 ? -3.692 7.354 -8.458 1.00 90.50 102 ARG A CA 1
ATOM 793 C C . ARG A 1 102 ? -4.016 8.692 -7.802 1.00 90.50 102 ARG A C 1
ATOM 795 O O . ARG A 1 102 ? -4.432 8.752 -6.643 1.00 90.50 102 ARG A O 1
ATOM 802 N N . SER A 1 103 ? -3.848 9.771 -8.553 1.00 88.62 103 SER A N 1
ATOM 803 C CA . SER A 1 103 ? -4.201 11.128 -8.127 1.00 88.62 103 SER A CA 1
ATOM 804 C C . SER A 1 103 ? -5.710 11.385 -8.218 1.00 88.62 103 SER A C 1
ATOM 806 O O . SER A 1 103 ? -6.452 10.675 -8.899 1.00 88.62 103 SER A O 1
ATOM 808 N N . ASN A 1 104 ? -6.173 12.460 -7.575 1.00 84.81 104 ASN A N 1
ATOM 809 C CA . ASN A 1 104 ? -7.588 12.859 -7.576 1.00 84.81 104 ASN A CA 1
ATOM 810 C C . ASN A 1 104 ? -8.148 13.197 -8.966 1.00 84.81 104 ASN A C 1
ATOM 812 O O . ASN A 1 104 ? -9.329 12.987 -9.221 1.00 84.81 104 ASN A O 1
ATOM 816 N N . ASN A 1 105 ? -7.302 13.657 -9.891 1.00 88.81 105 ASN A N 1
ATOM 817 C CA . ASN A 1 105 ? -7.682 13.882 -11.292 1.00 88.81 105 ASN A CA 1
ATOM 818 C C . ASN A 1 105 ? -7.711 12.588 -12.135 1.00 88.81 105 ASN A C 1
ATOM 820 O O . ASN A 1 105 ? -8.027 12.629 -13.319 1.00 88.81 105 ASN A O 1
ATOM 824 N N . GLY A 1 106 ? -7.398 11.440 -11.530 1.00 89.12 106 GLY A N 1
ATOM 825 C CA . GLY A 1 106 ? -7.490 10.122 -12.141 1.00 89.12 106 GLY A CA 1
ATOM 826 C C . GLY A 1 106 ? -6.290 9.660 -12.954 1.00 89.12 106 GLY A C 1
ATOM 827 O O . GLY A 1 106 ? -6.367 8.592 -13.562 1.00 89.12 106 GLY A O 1
ATOM 828 N N . HIS A 1 107 ? -5.192 10.413 -12.934 1.00 93.69 107 HIS A N 1
ATOM 829 C CA . HIS A 1 107 ? -3.923 9.974 -13.500 1.00 93.69 107 HIS A CA 1
ATOM 830 C C . HIS A 1 107 ? -3.190 8.992 -12.580 1.00 93.69 107 HIS A C 1
ATOM 832 O O . HIS A 1 107 ? -3.393 8.964 -11.365 1.00 93.69 107 HIS A O 1
ATOM 838 N N . PHE A 1 108 ? -2.332 8.181 -13.192 1.00 92.81 108 PHE A N 1
ATOM 839 C CA . PHE A 1 108 ? -1.542 7.148 -12.537 1.00 92.81 108 PHE A CA 1
ATOM 840 C C . PHE A 1 108 ? -0.059 7.480 -12.677 1.00 92.81 108 PHE A C 1
ATOM 842 O O . PHE A 1 108 ? 0.383 7.895 -13.749 1.00 92.81 108 PHE A O 1
ATOM 849 N N . TYR A 1 109 ? 0.708 7.284 -11.608 1.00 92.81 109 TYR A N 1
ATOM 850 C CA . TYR A 1 109 ? 2.120 7.668 -11.557 1.00 92.81 109 TYR A CA 1
ATOM 851 C C . TYR A 1 109 ? 2.963 6.610 -10.851 1.00 92.81 109 TYR A C 1
ATOM 853 O O . TYR A 1 109 ? 2.440 5.840 -10.050 1.00 92.81 109 TYR A O 1
ATOM 861 N N . ASN A 1 110 ? 4.264 6.607 -11.147 1.00 92.25 110 ASN A N 1
ATOM 862 C CA . ASN A 1 110 ? 5.306 5.987 -10.324 1.00 92.25 110 ASN A CA 1
ATOM 863 C C . ASN A 1 110 ? 5.169 4.472 -10.070 1.00 92.25 110 ASN A C 1
ATOM 865 O O . ASN A 1 110 ? 5.632 3.959 -9.050 1.00 92.25 110 ASN A O 1
ATOM 869 N N . VAL A 1 111 ? 4.566 3.731 -11.007 1.00 91.50 111 VAL A N 1
ATOM 870 C CA . VAL A 1 111 ? 4.635 2.263 -10.970 1.00 91.50 111 VAL A CA 1
ATOM 871 C C . VAL A 1 111 ? 6.096 1.815 -11.038 1.00 91.50 111 VAL A C 1
ATOM 873 O O . VAL A 1 111 ? 6.883 2.329 -11.831 1.00 91.50 111 VAL A O 1
ATOM 876 N N . GLY A 1 112 ? 6.467 0.862 -10.192 1.00 90.00 112 GLY A N 1
ATOM 877 C CA . GLY A 1 112 ? 7.833 0.367 -10.055 1.00 90.00 112 GLY A CA 1
ATOM 878 C C . GLY A 1 112 ? 8.736 1.210 -9.151 1.00 90.00 112 GLY A C 1
ATOM 879 O O . GLY A 1 112 ? 9.867 0.792 -8.912 1.00 90.00 112 GLY A O 1
ATOM 880 N N . THR A 1 113 ? 8.273 2.355 -8.632 1.00 88.00 113 THR A N 1
ATOM 881 C CA . THR A 1 113 ? 9.056 3.181 -7.691 1.00 88.00 113 THR A CA 1
ATOM 882 C C . THR A 1 113 ? 8.333 3.455 -6.379 1.00 88.00 113 THR A C 1
ATOM 884 O O . THR A 1 113 ? 8.979 3.434 -5.331 1.00 88.00 113 THR A O 1
ATOM 887 N N . ASP A 1 114 ? 7.012 3.641 -6.422 1.00 87.38 114 ASP A N 1
ATOM 888 C CA . ASP A 1 114 ? 6.220 4.058 -5.266 1.00 87.38 114 ASP A CA 1
ATOM 889 C C . ASP A 1 114 ? 5.102 3.049 -4.980 1.00 87.38 114 ASP A C 1
ATOM 891 O O . ASP A 1 114 ? 4.602 2.368 -5.874 1.00 87.38 114 ASP A O 1
ATOM 895 N N . THR A 1 115 ? 4.679 2.982 -3.725 1.00 86.12 115 THR A N 1
ATOM 896 C CA . THR A 1 115 ? 3.432 2.349 -3.290 1.00 86.12 115 THR A CA 1
ATOM 897 C C . THR A 1 115 ? 3.020 2.970 -1.967 1.00 86.12 115 THR A C 1
ATOM 899 O O . THR A 1 115 ? 3.842 3.540 -1.244 1.00 86.12 115 THR A O 1
ATOM 902 N N . THR A 1 116 ? 1.737 2.880 -1.662 1.00 73.62 116 THR A N 1
ATOM 903 C CA . THR A 1 116 ? 1.191 3.180 -0.345 1.00 73.62 116 THR A CA 1
ATOM 904 C C . THR A 1 116 ? 0.289 2.017 0.036 1.00 73.62 116 THR A C 1
ATOM 906 O O . THR A 1 116 ? -0.420 1.495 -0.824 1.00 73.62 116 THR A O 1
ATOM 909 N N . PHE A 1 117 ? 0.279 1.637 1.318 1.00 63.91 117 PHE A N 1
ATOM 910 C CA . PHE A 1 117 ? -0.514 0.507 1.835 1.00 63.91 117 PHE A CA 1
ATOM 911 C C . PHE A 1 117 ? -1.982 0.542 1.371 1.00 63.91 117 PHE A C 1
ATOM 913 O O . PHE A 1 117 ? -2.582 -0.499 1.122 1.00 63.91 117 PHE A O 1
ATOM 920 N N . PHE A 1 118 ? -2.522 1.746 1.151 1.00 56.84 118 PHE A N 1
ATOM 921 C CA . PHE A 1 118 ? -3.767 1.987 0.426 1.00 56.84 118 PHE A CA 1
ATOM 922 C C . PHE A 1 118 ? -3.496 3.077 -0.616 1.00 56.84 118 PHE A C 1
ATOM 924 O O . PHE A 1 118 ? -3.062 4.172 -0.263 1.00 56.84 118 PHE A O 1
ATOM 931 N N . GLY A 1 119 ? -3.653 2.754 -1.902 1.00 46.78 119 GLY A N 1
ATOM 932 C CA . GLY A 1 119 ? -3.172 3.499 -3.083 1.00 46.78 119 GLY A CA 1
ATOM 933 C C . GLY A 1 119 ? -3.677 4.933 -3.331 1.00 46.78 119 GLY A C 1
ATOM 934 O O . GLY A 1 119 ? -3.651 5.400 -4.476 1.00 46.78 119 GLY A O 1
ATOM 935 N N . HIS A 1 120 ? -4.135 5.645 -2.307 1.00 37.53 120 HIS A N 1
ATOM 936 C CA . HIS A 1 120 ? -4.462 7.060 -2.364 1.00 37.53 120 HIS A CA 1
ATOM 937 C C . HIS A 1 120 ? -3.887 7.779 -1.142 1.00 37.53 120 HIS A C 1
ATOM 939 O O . HIS A 1 120 ? -4.122 7.350 -0.017 1.00 37.53 120 HIS A O 1
ATOM 945 N N . ARG A 1 121 ? -3.166 8.890 -1.352 1.00 29.14 121 ARG A N 1
ATOM 946 C CA . ARG A 1 121 ? -2.775 9.792 -0.259 1.00 29.14 121 ARG A CA 1
ATOM 947 C C . ARG A 1 121 ? -4.053 10.395 0.336 1.00 29.14 121 ARG A C 1
ATOM 949 O O . ARG A 1 121 ? -4.716 11.134 -0.390 1.00 29.14 121 ARG A O 1
ATOM 956 N N . PRO A 1 122 ? -4.399 10.128 1.606 1.00 32.50 122 PRO A N 1
ATOM 957 C CA . PRO A 1 122 ? -5.378 10.949 2.300 1.00 32.50 122 PRO A CA 1
ATOM 958 C C . PRO A 1 122 ? -4.814 12.374 2.337 1.00 32.50 122 PRO A C 1
ATOM 960 O O . PRO A 1 122 ? -3.630 12.557 2.638 1.00 32.50 122 PRO A O 1
ATOM 963 N N . ILE A 1 123 ? -5.619 13.358 1.943 1.00 31.80 123 ILE A N 1
ATOM 964 C CA . ILE A 1 123 ? -5.354 14.757 2.291 1.00 31.80 123 ILE A CA 1
ATOM 965 C C . ILE A 1 123 ? -5.953 14.971 3.676 1.00 31.80 123 ILE A C 1
ATOM 967 O O . ILE A 1 123 ? -7.105 14.516 3.858 1.00 31.80 123 ILE A O 1
#

pLDDT: mean 83.99, std 17.03, range [29.14, 96.5]

Solvent-accessible surface area (backbone atoms only — not comparable to full-atom values): 7149 Å² total; per-residue (Å²): 142,88,85,76,86,82,75,75,81,79,71,69,66,61,40,39,28,53,87,74,34,69,70,37,29,77,72,51,41,68,31,22,33,64,67,44,42,29,58,82,55,88,57,82,51,36,40,39,70,47,59,93,97,42,52,43,74,34,72,67,56,48,50,51,53,40,58,75,46,72,72,38,67,32,30,34,18,23,71,71,37,39,58,83,94,53,36,14,63,26,76,70,69,67,49,43,59,37,50,12,41,49,49,96,92,70,50,68,46,54,60,47,70,33,60,49,104,49,19,33,85,83,129

Foldseek 3Di:
DDPDPPPDPAAPPAKAQFVNDVVSCVVANIAGDPCNQQCNDPDAQHCRPPPPPHGDHHPVRVVVLCVVVVVLPLCQAAAQQADDVSGHPVVVVNHHAQRAAADPVGHGDGHSHHDDPHRDDDD